Protein AF-A0A5T1Q5R4-F1 (afdb_monomer_lite)

Sequence (136 aa):
FFNNENYFIRTLLNKDHLILQSQKNKNIIYVSYHSKEDPLTPANFKELTMQILKILGYDVSLNLIDENKIDGKFIKNLDHGCGIPDKALFRKELPLMLEKLQGRKSFMQENSISYPCGNKVFTFKDVENQLKLIIN

Structure (mmCIF, N/CA/C/O backbone):
data_AF-A0A5T1Q5R4-F1
#
_entry.id   AF-A0A5T1Q5R4-F1
#
loop_
_atom_site.group_PDB
_atom_site.id
_atom_site.type_symbol
_atom_site.label_atom_id
_atom_site.label_alt_id
_atom_site.label_comp_id
_atom_site.label_asym_id
_atom_site.label_entity_id
_atom_site.label_seq_id
_atom_site.pdbx_PDB_ins_code
_atom_site.Cartn_x
_atom_site.Cartn_y
_atom_site.Cartn_z
_atom_site.occupancy
_atom_site.B_iso_or_equiv
_atom_site.auth_seq_id
_atom_site.auth_comp_id
_atom_site.auth_asym_id
_atom_site.auth_atom_id
_atom_site.pdbx_PDB_model_num
ATOM 1 N N . PHE A 1 1 ? 25.839 1.458 5.959 1.00 62.88 1 PHE A N 1
ATOM 2 C CA . PHE A 1 1 ? 24.812 2.099 5.112 1.00 62.88 1 PHE A CA 1
ATOM 3 C C . PHE A 1 1 ? 24.514 1.190 3.930 1.00 62.88 1 PHE A C 1
ATOM 5 O O . PHE A 1 1 ? 25.435 0.540 3.449 1.00 62.88 1 PHE A O 1
ATOM 12 N N . PHE A 1 2 ? 23.254 1.090 3.496 1.00 73.38 2 PHE A N 1
ATOM 13 C CA . PHE A 1 2 ? 22.928 0.410 2.236 1.00 73.38 2 PHE A CA 1
ATOM 14 C C . PHE A 1 2 ? 23.483 1.218 1.055 1.00 73.38 2 PHE A C 1
ATOM 16 O O . PHE A 1 2 ? 23.525 2.443 1.134 1.00 73.38 2 PHE A O 1
ATOM 23 N N . ASN A 1 3 ? 23.890 0.547 -0.028 1.00 89.56 3 ASN A N 1
ATOM 24 C CA . ASN A 1 3 ? 24.238 1.243 -1.271 1.00 89.56 3 ASN A CA 1
ATOM 25 C C . ASN A 1 3 ? 23.017 1.991 -1.838 1.00 89.56 3 ASN A C 1
ATOM 27 O O . ASN A 1 3 ? 21.881 1.573 -1.591 1.00 89.56 3 ASN A O 1
ATOM 31 N N . ASN A 1 4 ? 23.238 3.062 -2.603 1.00 92.81 4 ASN A N 1
ATOM 32 C CA . ASN A 1 4 ? 22.166 3.953 -3.071 1.00 92.81 4 ASN A CA 1
ATOM 33 C C . ASN A 1 4 ? 21.052 3.214 -3.826 1.00 92.81 4 ASN A C 1
ATOM 35 O O . ASN A 1 4 ? 19.874 3.490 -3.613 1.00 92.81 4 ASN A O 1
ATOM 39 N N . GLU A 1 5 ? 21.388 2.214 -4.640 1.00 94.44 5 GLU A N 1
ATOM 40 C CA . GLU A 1 5 ? 20.399 1.458 -5.416 1.00 94.44 5 GLU A CA 1
ATOM 41 C C . GLU A 1 5 ? 19.466 0.653 -4.498 1.00 94.44 5 GLU A C 1
ATOM 43 O O . GLU A 1 5 ? 18.257 0.591 -4.719 1.00 94.44 5 GLU A O 1
ATOM 48 N N . ASN A 1 6 ? 20.015 0.101 -3.409 1.00 93.38 6 ASN A N 1
ATOM 49 C CA . ASN A 1 6 ? 19.244 -0.618 -2.394 1.00 93.38 6 ASN A CA 1
ATOM 50 C C . ASN A 1 6 ? 18.346 0.322 -1.578 1.00 93.38 6 ASN A C 1
ATOM 52 O O . ASN A 1 6 ? 17.317 -0.112 -1.062 1.00 93.38 6 ASN A O 1
ATOM 56 N N . TYR A 1 7 ? 18.734 1.589 -1.431 1.00 93.69 7 TYR A N 1
ATOM 57 C CA . TYR A 1 7 ? 17.889 2.608 -0.815 1.00 93.69 7 TYR A CA 1
ATOM 58 C C . TYR A 1 7 ? 16.738 3.008 -1.748 1.00 93.69 7 TYR A C 1
ATOM 60 O O . TYR A 1 7 ? 15.579 3.033 -1.326 1.00 93.69 7 TYR A O 1
ATOM 68 N N . PHE A 1 8 ? 17.024 3.245 -3.031 1.00 94.38 8 PHE A N 1
ATOM 69 C CA . PHE A 1 8 ? 16.011 3.630 -4.014 1.00 94.38 8 PHE A CA 1
ATOM 70 C C . PHE A 1 8 ? 14.909 2.586 -4.160 1.00 94.38 8 PHE A C 1
ATOM 72 O O . PHE A 1 8 ? 13.736 2.953 -4.093 1.00 94.38 8 PHE A O 1
ATOM 79 N N . ILE A 1 9 ? 15.248 1.296 -4.259 1.00 95.06 9 ILE A N 1
ATOM 80 C CA . ILE A 1 9 ? 14.234 0.237 -4.387 1.00 95.06 9 ILE A CA 1
ATOM 81 C C . ILE A 1 9 ? 13.312 0.127 -3.162 1.00 95.06 9 ILE A C 1
ATOM 83 O O . ILE A 1 9 ? 12.174 -0.315 -3.278 1.00 95.06 9 ILE A O 1
ATOM 87 N N . ARG A 1 10 ? 13.772 0.578 -1.988 1.00 92.69 10 ARG A N 1
ATOM 88 C CA . ARG A 1 10 ? 12.999 0.586 -0.733 1.00 92.69 10 ARG A CA 1
ATOM 89 C C . ARG A 1 10 ? 12.211 1.879 -0.512 1.00 92.69 10 ARG A C 1
ATOM 91 O O . ARG A 1 10 ? 11.426 1.959 0.430 1.00 92.69 10 ARG A O 1
ATOM 98 N N . THR A 1 11 ? 12.416 2.896 -1.345 1.00 91.12 11 THR A N 1
ATOM 99 C CA . THR A 1 11 ? 11.789 4.209 -1.169 1.00 91.12 11 THR A CA 1
ATOM 100 C C . THR A 1 11 ? 10.357 4.186 -1.707 1.00 91.12 11 THR A C 1
ATOM 102 O O . THR A 1 11 ? 10.142 4.215 -2.917 1.00 91.12 11 THR A O 1
ATOM 105 N N . LEU A 1 12 ? 9.369 4.174 -0.803 1.00 86.25 12 LEU A N 1
ATOM 106 C CA . LEU A 1 12 ? 7.937 4.112 -1.145 1.00 86.25 12 LEU A CA 1
ATOM 107 C C . LEU A 1 12 ? 7.465 5.273 -2.034 1.00 86.25 12 LEU A C 1
ATOM 109 O O . LEU A 1 12 ? 6.666 5.067 -2.941 1.00 86.25 12 LEU A O 1
ATOM 113 N N . LEU A 1 13 ? 7.971 6.485 -1.786 1.00 89.56 13 LEU A N 1
ATOM 114 C CA . LEU A 1 13 ? 7.615 7.697 -2.534 1.00 89.56 13 LEU A CA 1
ATOM 115 C C . LEU A 1 13 ? 8.592 8.009 -3.676 1.00 89.56 13 LEU A C 1
ATOM 117 O O . LEU A 1 13 ? 8.746 9.163 -4.074 1.00 89.56 13 LEU A O 1
ATOM 121 N N . ASN A 1 14 ? 9.264 6.990 -4.218 1.00 94.12 14 ASN A N 1
ATOM 122 C CA . ASN A 1 14 ? 10.063 7.165 -5.423 1.00 94.12 14 ASN A CA 1
ATOM 123 C C . ASN A 1 14 ? 9.131 7.451 -6.614 1.00 94.12 14 ASN A C 1
ATOM 125 O O . ASN A 1 14 ? 8.343 6.599 -7.028 1.00 94.12 14 ASN A O 1
ATOM 129 N N . LYS A 1 15 ? 9.230 8.667 -7.158 1.00 93.62 15 LYS A N 1
ATOM 130 C CA . LYS A 1 15 ? 8.383 9.158 -8.251 1.00 93.62 15 LYS A CA 1
ATOM 131 C C . LYS A 1 15 ? 8.406 8.230 -9.467 1.00 93.62 15 LYS A C 1
ATOM 133 O O . LYS A 1 15 ? 7.343 7.894 -9.986 1.00 93.62 15 LYS A O 1
ATOM 138 N N . ASP A 1 16 ? 9.589 7.812 -9.904 1.00 94.75 16 ASP A N 1
ATOM 139 C CA . ASP A 1 16 ? 9.739 7.006 -11.116 1.00 94.75 16 ASP A CA 1
ATOM 140 C C . ASP A 1 16 ? 9.131 5.617 -10.911 1.00 94.75 16 ASP A C 1
ATOM 142 O O . ASP A 1 16 ? 8.392 5.126 -11.765 1.00 94.75 16 ASP A O 1
ATOM 146 N N . HIS A 1 17 ? 9.324 5.026 -9.728 1.00 95.94 17 HIS A N 1
ATOM 147 C CA . HIS A 1 17 ? 8.708 3.745 -9.378 1.00 95.94 17 HIS A CA 1
ATOM 148 C C . HIS A 1 17 ? 7.181 3.830 -9.356 1.00 95.94 17 HIS A C 1
ATOM 150 O O . HIS A 1 17 ? 6.506 2.913 -9.824 1.00 95.94 17 HIS A O 1
ATOM 156 N N . LEU A 1 18 ? 6.620 4.909 -8.809 1.00 94.50 18 LEU A N 1
ATOM 157 C CA . LEU A 1 18 ? 5.174 5.104 -8.737 1.00 94.50 18 LEU A CA 1
ATOM 158 C C . LEU A 1 18 ? 4.553 5.318 -10.126 1.00 94.50 18 LEU A C 1
ATOM 160 O O . LEU A 1 18 ? 3.497 4.754 -10.425 1.00 94.50 18 LEU A O 1
ATOM 164 N N . ILE A 1 19 ? 5.226 6.074 -11.000 1.00 94.69 19 ILE A N 1
ATOM 165 C CA . ILE A 1 19 ? 4.808 6.251 -12.396 1.00 94.69 19 ILE A CA 1
ATOM 166 C C . ILE A 1 19 ? 4.832 4.907 -13.130 1.00 94.69 19 ILE A C 1
ATOM 168 O O . ILE A 1 19 ? 3.819 4.545 -13.734 1.00 94.69 19 ILE A O 1
ATOM 172 N N . LEU A 1 20 ? 5.924 4.140 -13.024 1.00 95.81 20 LEU A N 1
ATOM 173 C CA . LEU A 1 20 ? 6.057 2.817 -13.647 1.00 95.81 20 LEU A CA 1
ATOM 174 C C . LEU A 1 20 ? 4.945 1.857 -13.204 1.00 95.81 20 LEU A C 1
ATOM 176 O O . LEU A 1 20 ? 4.303 1.227 -14.045 1.00 95.81 20 LEU A O 1
ATOM 180 N N . GLN A 1 21 ? 4.657 1.792 -11.901 1.00 93.06 21 GLN A N 1
ATOM 181 C CA . GLN A 1 21 ? 3.548 0.992 -11.367 1.00 93.06 21 GLN A CA 1
ATOM 182 C C . GLN A 1 21 ? 2.209 1.402 -11.987 1.00 93.06 21 GLN A C 1
ATOM 184 O O . GLN A 1 21 ? 1.463 0.550 -12.472 1.00 93.06 21 GLN A O 1
ATOM 189 N N . SER A 1 22 ? 1.935 2.709 -12.045 1.00 93.44 22 SER A N 1
ATOM 190 C CA . SER A 1 22 ? 0.675 3.221 -12.596 1.00 93.44 22 SER A CA 1
ATOM 191 C C . SER A 1 22 ? 0.514 2.940 -14.088 1.00 93.44 22 SER A C 1
ATOM 193 O O . SER A 1 22 ? -0.596 2.727 -14.559 1.00 93.44 22 SER A O 1
ATOM 195 N N . GLN A 1 23 ? 1.601 2.915 -14.857 1.00 93.00 23 GLN A N 1
ATOM 196 C CA . GLN A 1 23 ? 1.549 2.561 -16.275 1.00 93.00 23 GLN A CA 1
ATOM 197 C C . GLN A 1 23 ? 1.316 1.061 -16.470 1.00 93.00 23 GLN A C 1
ATOM 199 O O . GLN A 1 23 ? 0.691 0.659 -17.448 1.00 93.00 23 GLN A O 1
ATOM 204 N N . LYS A 1 24 ? 1.792 0.237 -15.530 1.00 90.44 24 LYS A N 1
ATOM 205 C CA . LYS A 1 24 ? 1.679 -1.218 -15.592 1.00 90.44 24 LYS A CA 1
ATOM 206 C C . LYS A 1 24 ? 0.262 -1.711 -15.314 1.00 90.44 24 LYS A C 1
ATOM 208 O O . LYS A 1 24 ? -0.231 -2.574 -16.037 1.00 90.44 24 LYS A O 1
ATOM 213 N N . ASN A 1 25 ? -0.376 -1.206 -14.261 1.00 87.88 25 ASN A N 1
ATOM 214 C CA . ASN A 1 25 ? -1.745 -1.568 -13.913 1.00 87.88 25 ASN A CA 1
ATOM 215 C C . ASN A 1 25 ? -2.387 -0.485 -13.038 1.00 87.88 25 ASN A C 1
ATOM 217 O O . ASN A 1 25 ? -1.938 -0.255 -11.922 1.00 87.88 25 ASN A O 1
ATOM 221 N N . LYS A 1 26 ? -3.482 0.125 -13.507 1.00 87.62 26 LYS A N 1
ATOM 222 C CA . LYS A 1 26 ? -4.288 1.076 -12.713 1.00 87.62 26 LYS A CA 1
ATOM 223 C C . LYS A 1 26 ? -5.509 0.449 -12.059 1.00 87.62 26 LYS A C 1
ATOM 225 O O . LYS A 1 26 ? -6.193 1.100 -11.275 1.00 87.62 26 LYS A O 1
ATOM 230 N N . ASN A 1 27 ? -5.799 -0.811 -12.367 1.00 88.69 27 ASN A N 1
ATOM 231 C CA . ASN A 1 27 ? -6.928 -1.536 -11.810 1.00 88.69 27 ASN A CA 1
ATOM 232 C C . ASN A 1 27 ? -6.605 -2.061 -10.399 1.00 88.69 27 ASN A C 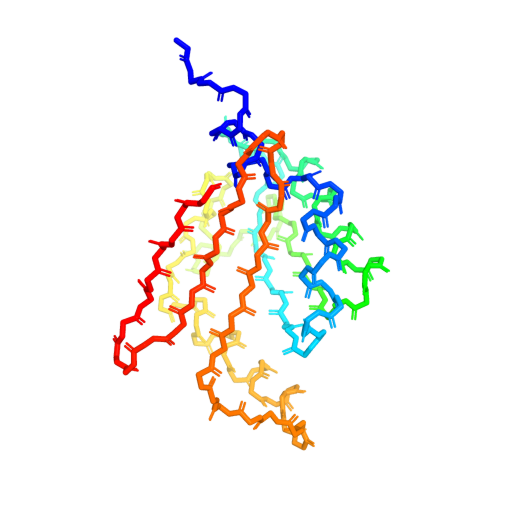1
ATOM 234 O O . ASN A 1 27 ? -6.603 -3.265 -10.151 1.00 88.69 27 ASN A O 1
ATOM 238 N N . ILE A 1 28 ? -6.279 -1.140 -9.492 1.00 90.50 28 ILE A N 1
ATOM 239 C CA . ILE A 1 28 ? -5.940 -1.397 -8.092 1.00 90.50 28 ILE A CA 1
ATOM 240 C C . ILE A 1 28 ? -6.801 -0.479 -7.224 1.00 90.50 28 ILE A C 1
ATOM 242 O O . ILE A 1 28 ? -7.017 0.689 -7.558 1.00 90.50 28 ILE A O 1
ATOM 246 N N . ILE A 1 29 ? -7.305 -1.026 -6.119 1.00 94.38 29 ILE A N 1
ATOM 247 C CA . ILE A 1 29 ? -8.080 -0.301 -5.113 1.00 94.38 29 ILE A CA 1
ATOM 248 C C . ILE A 1 29 ? -7.249 -0.258 -3.832 1.00 94.38 29 ILE A C 1
ATOM 250 O O . ILE A 1 29 ? -6.837 -1.299 -3.324 1.00 94.38 29 ILE A O 1
ATOM 254 N N . TYR A 1 30 ? -7.030 0.938 -3.298 1.00 96.06 30 TYR A N 1
ATOM 255 C CA . TYR A 1 30 ? -6.392 1.158 -2.007 1.00 96.06 30 TYR A CA 1
ATOM 256 C C . TYR A 1 30 ? -7.444 1.605 -0.999 1.00 96.06 30 TYR A C 1
ATOM 258 O O . TYR A 1 30 ? -8.033 2.676 -1.138 1.00 96.06 30 TYR A O 1
ATOM 266 N N . VAL A 1 31 ? -7.645 0.818 0.053 1.00 97.31 31 VAL A N 1
ATOM 267 C CA . VAL A 1 31 ? -8.375 1.261 1.243 1.00 97.31 31 VAL A CA 1
ATOM 268 C C . VAL A 1 31 ? -7.414 1.220 2.414 1.00 97.31 31 VAL A C 1
ATOM 270 O O . VAL A 1 31 ? -6.774 0.202 2.663 1.00 97.31 31 VAL A O 1
ATOM 273 N N . SER A 1 32 ? -7.291 2.337 3.120 1.00 96.50 32 SER A N 1
ATOM 274 C CA . SER A 1 32 ? -6.409 2.443 4.271 1.00 96.50 32 SER A CA 1
ATOM 275 C C . SER A 1 32 ? -7.135 3.014 5.472 1.00 96.50 32 SER A C 1
ATOM 277 O O . SER A 1 32 ? -7.958 3.917 5.344 1.00 96.50 32 SER A O 1
ATOM 279 N N . TYR A 1 33 ? -6.752 2.524 6.642 1.00 97.62 33 TYR A N 1
ATOM 280 C CA . TYR A 1 33 ? -7.058 3.098 7.944 1.00 97.62 33 TYR A CA 1
ATOM 281 C C . TYR A 1 33 ? -5.752 3.592 8.551 1.00 97.62 33 TYR A C 1
ATOM 283 O O . TYR A 1 33 ? -4.724 2.936 8.384 1.00 97.62 33 TYR A O 1
ATOM 291 N N . HIS A 1 34 ? -5.763 4.770 9.165 1.00 97.88 34 HIS A N 1
ATOM 292 C CA . HIS A 1 34 ? -4.572 5.333 9.798 1.00 97.88 34 HIS A CA 1
ATOM 293 C C . HIS A 1 34 ? -4.975 6.243 10.951 1.00 97.88 34 HIS A C 1
ATOM 295 O O . HIS A 1 34 ? -5.903 7.039 10.803 1.00 97.88 34 HIS A O 1
ATOM 301 N N . SER A 1 35 ? -4.289 6.135 12.085 1.00 97.81 35 SER A N 1
ATOM 302 C CA . SER A 1 35 ? -4.529 7.022 13.223 1.00 97.81 35 SER A CA 1
ATOM 303 C C . SER A 1 35 ? -3.938 8.403 12.956 1.00 97.81 35 SER A C 1
ATOM 305 O O . SER A 1 35 ? -2.814 8.511 12.467 1.00 97.81 35 SER A O 1
ATOM 307 N N . LYS A 1 36 ? -4.670 9.472 13.289 1.00 97.12 36 LYS A N 1
ATOM 308 C CA . LYS A 1 36 ? -4.105 10.831 13.277 1.00 97.12 36 LYS A CA 1
ATOM 309 C C . LYS A 1 36 ? -2.980 10.997 14.299 1.00 97.12 36 LYS A C 1
ATOM 311 O O . LYS A 1 36 ? -2.040 11.736 14.034 1.00 97.12 36 LYS A O 1
ATOM 316 N N . GLU A 1 37 ? -3.051 10.235 15.387 1.00 95.81 37 GLU A N 1
ATOM 317 C CA . GLU A 1 37 ? -2.118 10.265 16.514 1.00 95.81 37 GLU A CA 1
ATOM 318 C C . GLU A 1 37 ? -1.180 9.043 16.518 1.00 95.81 37 GLU A C 1
ATOM 320 O O . GLU A 1 37 ? -0.696 8.634 17.569 1.00 95.81 37 GLU A O 1
ATOM 325 N N . ASP A 1 38 ? -0.952 8.410 15.356 1.00 94.50 38 ASP A N 1
ATOM 326 C CA . ASP A 1 38 ? -0.068 7.242 15.253 1.00 94.50 38 ASP A CA 1
ATOM 327 C C . ASP A 1 38 ? 1.351 7.604 15.747 1.00 94.50 38 ASP A C 1
ATOM 329 O O . ASP A 1 38 ? 2.027 8.433 15.124 1.00 94.50 38 ASP A O 1
ATOM 333 N N . PRO A 1 39 ? 1.836 6.978 16.836 1.00 90.38 39 PRO A N 1
ATOM 334 C CA . PRO A 1 39 ? 3.103 7.358 17.453 1.00 90.38 39 PRO A CA 1
ATOM 335 C C . PRO A 1 39 ? 4.326 6.881 16.658 1.00 90.38 39 PRO A C 1
ATOM 337 O O . PRO A 1 39 ? 5.439 7.340 16.910 1.00 90.38 39 PRO A O 1
ATOM 340 N N . LEU A 1 40 ? 4.148 5.943 15.720 1.00 93.44 40 LEU A N 1
ATOM 341 C CA . LEU A 1 40 ? 5.230 5.352 14.932 1.00 93.44 40 LEU A CA 1
ATOM 342 C C . LEU A 1 40 ? 5.342 5.984 13.547 1.00 93.44 40 LEU A C 1
ATOM 344 O O . LEU A 1 40 ? 6.442 6.110 13.012 1.00 93.44 40 LEU A O 1
ATOM 348 N N . THR A 1 41 ? 4.212 6.328 12.930 1.00 89.81 41 THR A N 1
ATOM 349 C CA . THR A 1 41 ? 4.171 6.863 11.566 1.00 89.81 41 THR A CA 1
ATOM 350 C C . THR A 1 41 ? 3.216 8.051 11.474 1.00 89.81 41 THR A C 1
ATOM 352 O O . THR A 1 41 ? 2.003 7.847 11.409 1.00 89.81 41 THR A O 1
ATOM 355 N N . PRO A 1 42 ? 3.739 9.287 11.370 1.00 93.12 42 PRO A N 1
ATOM 356 C CA . PRO A 1 42 ? 2.921 10.488 11.251 1.00 93.12 42 PRO A CA 1
ATOM 357 C C . PRO A 1 42 ? 1.879 10.410 10.128 1.00 93.12 42 PRO A C 1
ATOM 359 O O . PRO A 1 42 ? 2.172 9.983 9.004 1.00 93.12 42 PRO A O 1
ATOM 362 N N . ALA A 1 43 ? 0.657 10.856 10.424 1.00 95.75 43 ALA A N 1
ATOM 363 C CA . ALA A 1 43 ? -0.474 10.765 9.504 1.00 95.75 43 ALA A CA 1
ATOM 364 C C . ALA A 1 43 ? -0.243 11.514 8.182 1.00 95.75 43 ALA A C 1
ATOM 366 O O . ALA A 1 43 ? -0.622 11.012 7.123 1.00 95.75 43 ALA A O 1
ATOM 367 N N . ASN A 1 44 ? 0.471 12.643 8.214 1.00 94.81 44 ASN A N 1
ATOM 368 C CA . ASN A 1 44 ? 0.771 13.447 7.028 1.00 94.81 44 ASN A CA 1
ATOM 369 C C . ASN A 1 44 ? 1.529 12.658 5.941 1.00 94.81 44 ASN A C 1
ATOM 371 O O . ASN A 1 44 ? 1.270 12.845 4.751 1.00 94.81 44 ASN A O 1
ATOM 375 N N . PHE A 1 45 ? 2.430 11.740 6.313 1.00 91.88 45 PHE A N 1
ATOM 376 C CA . PHE A 1 45 ? 3.116 10.879 5.344 1.00 91.88 45 PHE A CA 1
ATOM 377 C C . PHE A 1 45 ? 2.143 9.924 4.659 1.00 91.88 45 PHE A C 1
ATOM 379 O O . PHE A 1 45 ? 2.218 9.708 3.443 1.00 91.88 45 PHE A O 1
ATOM 386 N N . LYS A 1 46 ? 1.200 9.367 5.424 1.00 94.00 46 LYS A N 1
ATOM 387 C CA . LYS A 1 46 ? 0.161 8.495 4.883 1.00 94.00 46 LYS A CA 1
ATOM 388 C C . LYS A 1 46 ? -0.778 9.267 3.963 1.00 94.00 46 LYS A C 1
ATOM 390 O O . LYS A 1 46 ? -1.059 8.797 2.863 1.00 94.00 46 LYS A O 1
ATOM 395 N N . GLU A 1 47 ? -1.210 10.453 4.378 1.00 95.88 47 GLU A N 1
ATOM 396 C CA . GLU A 1 47 ? -2.042 11.353 3.580 1.00 95.88 47 GLU A CA 1
ATOM 397 C C . GLU A 1 47 ? -1.383 11.693 2.247 1.00 95.88 47 GLU A C 1
ATOM 399 O O . GLU A 1 47 ? -1.990 11.472 1.200 1.00 95.88 47 GLU A O 1
ATOM 404 N N . LEU A 1 48 ? -0.121 12.134 2.270 1.00 94.75 48 LEU A N 1
ATOM 405 C CA . LEU A 1 48 ? 0.638 12.446 1.060 1.00 94.75 48 LEU A CA 1
ATOM 406 C C . LEU A 1 48 ? 0.748 11.228 0.135 1.00 94.75 48 LEU A C 1
ATOM 408 O O . LEU A 1 48 ? 0.515 11.337 -1.068 1.00 94.75 48 LEU A O 1
ATOM 412 N N . THR A 1 49 ? 1.041 10.049 0.691 1.00 93.8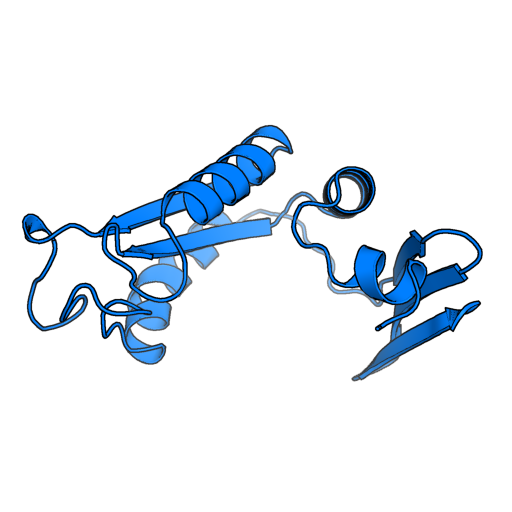8 49 THR A N 1
ATOM 413 C CA . THR A 1 49 ? 1.115 8.804 -0.089 1.00 93.88 49 THR A CA 1
ATOM 414 C C . THR A 1 49 ? -0.215 8.506 -0.785 1.00 93.88 49 THR A C 1
ATOM 416 O O . THR A 1 49 ? -0.245 8.238 -1.985 1.00 93.88 49 THR A O 1
ATOM 419 N N . MET A 1 50 ? -1.332 8.585 -0.056 1.00 96.38 50 MET A N 1
ATOM 420 C CA . MET A 1 50 ? -2.665 8.322 -0.609 1.00 96.38 50 MET A CA 1
ATOM 421 C C . MET A 1 50 ? -3.077 9.373 -1.649 1.00 96.38 50 MET A C 1
ATOM 423 O O . MET A 1 50 ? -3.685 9.023 -2.662 1.00 96.38 50 MET A O 1
ATOM 427 N N . GLN A 1 51 ? -2.714 10.643 -1.449 1.00 96.19 51 GLN A N 1
ATOM 428 C CA . GLN A 1 51 ? -2.938 11.710 -2.428 1.00 96.19 51 GLN A CA 1
ATOM 429 C C . GLN A 1 51 ? -2.171 11.454 -3.728 1.00 96.19 51 GLN A C 1
ATOM 431 O O . GLN A 1 51 ? -2.758 11.561 -4.803 1.00 96.19 51 GLN A O 1
ATOM 436 N N . ILE A 1 52 ? -0.898 11.055 -3.651 1.00 95.88 52 ILE A N 1
ATOM 437 C CA . ILE A 1 52 ? -0.095 10.724 -4.837 1.00 95.88 52 ILE A CA 1
ATOM 438 C C . ILE A 1 52 ? -0.714 9.546 -5.598 1.00 95.88 52 ILE A C 1
ATOM 440 O O . ILE A 1 52 ? -0.883 9.629 -6.813 1.00 95.88 52 ILE A O 1
ATOM 444 N N . LEU A 1 53 ? -1.117 8.475 -4.906 1.00 96.19 53 LEU A N 1
ATOM 445 C CA . LEU A 1 53 ? -1.799 7.345 -5.548 1.00 96.19 53 LEU A CA 1
ATOM 446 C C . LEU A 1 53 ? -3.100 7.788 -6.239 1.00 96.19 53 LEU A C 1
ATOM 448 O O . LEU A 1 53 ? -3.366 7.402 -7.377 1.00 96.19 53 LEU A O 1
ATOM 452 N N . LYS A 1 54 ? -3.881 8.664 -5.604 1.00 96.62 54 LYS A N 1
ATOM 453 C CA . LYS A 1 54 ? -5.092 9.223 -6.215 1.00 96.62 54 LYS A CA 1
ATOM 454 C C . LYS A 1 54 ? -4.774 10.034 -7.479 1.00 96.62 54 LYS A C 1
ATOM 456 O O . LYS A 1 54 ? -5.447 9.857 -8.490 1.00 96.62 54 LYS A O 1
ATOM 461 N N . ILE A 1 55 ? -3.727 10.865 -7.456 1.00 96.12 55 ILE A N 1
ATOM 462 C CA . ILE A 1 55 ? -3.255 11.639 -8.622 1.00 96.12 55 ILE A CA 1
ATOM 463 C C . ILE A 1 55 ? -2.818 10.717 -9.772 1.00 96.12 55 ILE A C 1
ATOM 465 O O . ILE A 1 55 ? -3.057 11.028 -10.937 1.00 96.12 55 ILE A O 1
ATOM 469 N N . LEU A 1 56 ? -2.228 9.557 -9.469 1.00 96.31 56 LEU A N 1
ATOM 470 C CA . LEU A 1 56 ? -1.823 8.560 -10.472 1.00 96.31 56 LEU A CA 1
ATOM 471 C C . LEU A 1 56 ? -3.008 7.804 -11.108 1.00 96.31 56 LEU A C 1
ATOM 473 O O . LEU A 1 56 ? -2.825 7.078 -12.095 1.00 96.31 56 LEU A O 1
ATOM 477 N N . GLY A 1 57 ? -4.223 8.024 -10.599 1.00 95.06 57 GLY A N 1
ATOM 478 C CA . GLY A 1 57 ? -5.471 7.489 -11.139 1.00 95.06 57 GLY A CA 1
ATOM 479 C C . GLY A 1 57 ? -5.949 6.200 -10.473 1.00 95.06 57 GLY A C 1
ATOM 480 O O . GLY A 1 57 ? -6.763 5.496 -11.065 1.00 95.06 57 GLY A O 1
ATOM 481 N N . TYR A 1 58 ? -5.448 5.871 -9.281 1.00 95.44 58 TYR A N 1
ATOM 482 C CA . TYR A 1 58 ? -5.954 4.742 -8.501 1.00 95.44 58 TYR A CA 1
ATOM 483 C C . TYR A 1 58 ? -7.254 5.094 -7.757 1.00 95.44 58 TYR A C 1
ATOM 485 O O . TYR A 1 58 ? -7.491 6.250 -7.399 1.00 95.44 58 TYR A O 1
ATOM 493 N N . ASP A 1 59 ? -8.073 4.080 -7.466 1.00 95.38 59 ASP A N 1
ATOM 494 C CA . ASP A 1 59 ? -9.205 4.202 -6.538 1.00 95.38 59 ASP A CA 1
ATOM 495 C C . ASP A 1 59 ? -8.663 4.142 -5.105 1.00 95.38 59 ASP A C 1
ATOM 497 O O . ASP A 1 59 ? -8.181 3.099 -4.666 1.00 95.38 59 ASP A O 1
ATOM 501 N N . VAL A 1 60 ? -8.684 5.274 -4.400 1.00 97.31 60 VAL A N 1
ATOM 502 C CA . VAL A 1 60 ? -8.072 5.418 -3.074 1.00 97.31 60 VAL A CA 1
ATOM 503 C C . VAL A 1 60 ? -9.093 5.927 -2.065 1.00 97.31 60 VAL A C 1
ATOM 505 O O . VAL A 1 60 ? -9.726 6.963 -2.271 1.00 97.31 60 VAL A O 1
ATOM 508 N N . SER A 1 61 ? -9.200 5.233 -0.936 1.00 97.31 61 SER A N 1
ATOM 509 C CA . SER A 1 61 ? -9.983 5.630 0.235 1.00 97.31 61 SER A CA 1
ATOM 510 C C . SER A 1 61 ? -9.090 5.630 1.477 1.00 97.31 61 SER A C 1
ATOM 512 O O . SER A 1 61 ? -8.595 4.584 1.893 1.00 97.31 61 SER A O 1
ATOM 514 N N . LEU A 1 62 ? -8.877 6.805 2.074 1.00 97.75 62 LEU A N 1
ATOM 515 C CA . LEU A 1 62 ? -8.131 6.957 3.325 1.00 97.75 62 LEU A CA 1
ATOM 516 C C . LEU A 1 62 ? -9.087 7.304 4.469 1.00 97.75 62 LEU A C 1
ATOM 518 O O . LEU A 1 62 ? -9.714 8.360 4.473 1.00 97.75 62 LEU A O 1
ATOM 522 N N . ASN A 1 63 ? -9.146 6.427 5.464 1.00 97.38 63 ASN A N 1
ATOM 523 C CA . ASN A 1 63 ? -9.878 6.615 6.704 1.00 97.38 63 ASN A CA 1
ATOM 524 C C . ASN A 1 63 ? -8.909 7.094 7.791 1.00 97.38 63 ASN A C 1
ATOM 526 O O . ASN A 1 63 ? -8.280 6.281 8.468 1.00 97.38 63 ASN A O 1
ATOM 530 N N . LEU A 1 64 ? -8.789 8.413 7.951 1.00 97.50 64 LEU A N 1
ATOM 531 C CA . LEU A 1 64 ? -8.081 8.994 9.094 1.00 97.50 64 LEU A CA 1
ATOM 532 C C . LEU A 1 64 ? -8.938 8.891 10.352 1.00 97.50 64 LEU A C 1
ATOM 534 O O . LEU A 1 64 ? -10.095 9.330 10.350 1.00 97.50 64 LEU A O 1
ATOM 538 N N . ILE A 1 65 ? -8.368 8.314 11.401 1.00 97.94 65 ILE A N 1
ATOM 539 C CA . ILE A 1 65 ? -9.046 8.020 12.658 1.00 97.94 65 ILE A CA 1
ATOM 540 C C . ILE A 1 65 ? -8.644 9.053 13.709 1.00 97.94 65 ILE A C 1
ATOM 542 O O . ILE A 1 65 ? -7.462 9.239 13.979 1.00 97.94 65 ILE A O 1
ATOM 546 N N . ASP A 1 66 ? -9.645 9.727 14.266 1.00 97.06 66 ASP A N 1
ATOM 547 C CA . ASP A 1 66 ? -9.549 10.564 15.462 1.00 97.06 66 ASP A CA 1
ATOM 548 C C . ASP A 1 66 ? -10.380 9.948 16.594 1.00 97.06 66 ASP A C 1
ATOM 550 O O . ASP A 1 66 ? -11.072 8.945 16.397 1.00 97.06 66 ASP A O 1
ATOM 554 N N . GLU A 1 67 ? -10.299 10.541 17.784 1.00 96.25 67 GLU A N 1
ATOM 555 C CA . GLU A 1 67 ? -10.946 10.042 19.005 1.00 96.25 67 GLU A CA 1
ATOM 556 C C . GLU A 1 67 ? -12.446 9.770 18.820 1.00 96.25 67 GLU A C 1
ATOM 558 O O . GLU A 1 67 ? -12.962 8.762 19.296 1.00 96.25 67 GLU A O 1
ATOM 563 N N . ASN A 1 68 ? -13.135 10.606 18.037 1.00 97.19 68 ASN A N 1
ATOM 564 C CA . ASN A 1 68 ? -14.574 10.490 17.783 1.00 97.19 68 ASN A CA 1
ATOM 565 C C . ASN A 1 68 ? -14.964 9.244 16.969 1.00 97.19 68 ASN A C 1
ATOM 567 O O . ASN A 1 68 ? -16.144 8.906 16.886 1.00 97.19 68 ASN A O 1
ATOM 571 N N . LYS A 1 69 ? -13.998 8.580 16.325 1.00 96.62 69 LYS A N 1
ATOM 572 C CA . LYS A 1 69 ? -14.218 7.375 15.511 1.00 96.62 69 LYS A CA 1
ATOM 573 C C . LYS A 1 69 ? -13.917 6.079 16.263 1.00 96.62 69 LYS A C 1
ATOM 575 O O . LYS A 1 69 ? -14.058 5.007 15.675 1.00 96.62 69 LYS A O 1
ATOM 580 N N . ILE A 1 70 ? -13.507 6.158 17.529 1.00 97.69 70 ILE A N 1
ATOM 581 C CA . ILE A 1 70 ? -13.296 4.986 18.378 1.00 97.69 70 ILE A CA 1
ATOM 582 C C . ILE A 1 70 ? -14.656 4.426 18.794 1.00 97.69 70 ILE A C 1
ATOM 584 O O . ILE A 1 70 ? -15.458 5.107 19.426 1.00 97.69 70 ILE A O 1
ATOM 588 N N . ASP A 1 71 ? -14.905 3.161 18.462 1.00 96.69 71 ASP A N 1
ATOM 589 C CA . ASP A 1 71 ? -16.143 2.453 18.806 1.00 96.69 71 ASP A CA 1
ATOM 590 C C . ASP A 1 71 ? -15.918 1.299 19.801 1.00 96.69 71 ASP A C 1
ATOM 592 O O . ASP A 1 71 ? -16.861 0.608 20.192 1.00 96.69 71 ASP A O 1
ATOM 596 N N . GLY A 1 72 ? -14.660 1.059 20.191 1.00 95.50 72 GLY A N 1
ATOM 597 C CA . GLY A 1 72 ? -14.255 -0.016 21.098 1.00 95.50 72 GLY A CA 1
ATOM 598 C C . GLY A 1 72 ? -14.415 -1.428 20.518 1.00 95.50 72 GLY A C 1
ATOM 599 O O . GLY A 1 72 ? -14.147 -2.410 21.212 1.00 95.50 72 GLY A O 1
ATOM 600 N N . LYS A 1 73 ? -14.844 -1.561 19.257 1.00 94.88 73 LYS A N 1
ATOM 601 C CA . LYS A 1 73 ? -15.136 -2.837 18.589 1.00 94.88 73 LYS A CA 1
ATOM 602 C C . LYS A 1 73 ? -14.282 -3.008 17.341 1.00 94.88 73 LYS A C 1
ATOM 604 O O . LYS A 1 73 ? -13.422 -3.891 17.306 1.00 94.88 73 LYS A O 1
ATOM 609 N N . PHE A 1 74 ? -14.549 -2.195 16.322 1.00 97.38 74 PHE A N 1
ATOM 610 C CA . PHE A 1 74 ? -13.801 -2.171 15.075 1.00 97.38 74 PHE A CA 1
ATOM 611 C C . PHE A 1 74 ? -12.553 -1.304 15.231 1.00 9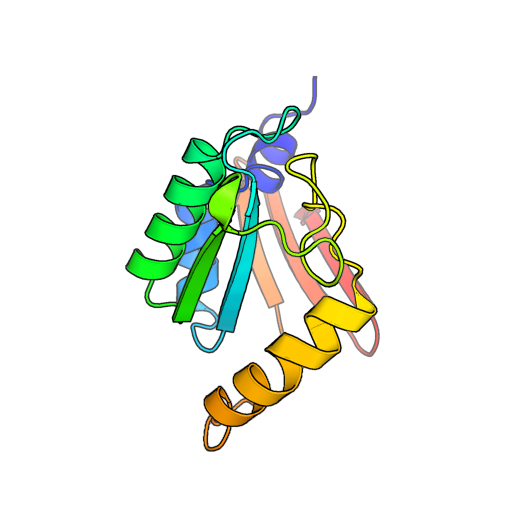7.38 74 PHE A C 1
ATOM 613 O O . PHE A 1 74 ? -11.456 -1.802 15.002 1.00 97.38 74 PHE A O 1
ATOM 620 N N . ILE A 1 75 ? -12.713 -0.061 15.689 1.00 98.00 75 ILE A N 1
ATOM 621 C CA . ILE A 1 75 ? -11.624 0.866 16.015 1.00 98.00 75 ILE A CA 1
ATOM 622 C C . ILE A 1 75 ? -11.543 0.956 17.535 1.00 98.00 75 ILE A C 1
ATOM 624 O O . ILE A 1 75 ? -12.479 1.414 18.191 1.00 98.00 75 ILE A O 1
ATOM 628 N N . LYS A 1 76 ? -10.424 0.512 18.106 1.00 98.06 76 LYS A N 1
ATOM 629 C CA . LYS A 1 76 ? -10.293 0.361 19.563 1.00 98.06 76 LYS A CA 1
ATOM 630 C C . LYS A 1 7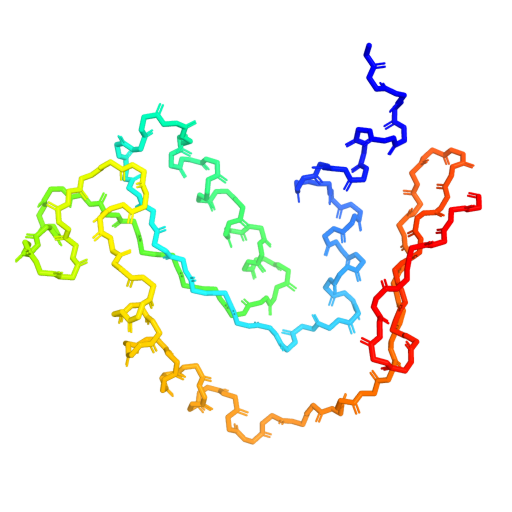6 ? -9.491 1.475 20.215 1.00 98.06 76 LYS A C 1
ATOM 632 O O . LYS A 1 76 ? -9.721 1.765 21.382 1.00 98.06 76 LYS A O 1
ATOM 637 N N . ASN A 1 77 ? -8.546 2.058 19.488 1.00 97.19 77 ASN A N 1
ATOM 638 C CA . ASN A 1 77 ? -7.643 3.089 19.986 1.00 97.19 77 ASN A CA 1
ATOM 639 C C . ASN A 1 77 ? -7.040 3.893 18.820 1.00 97.19 77 ASN A C 1
ATOM 641 O O . ASN A 1 77 ? -7.357 3.652 17.653 1.00 97.19 77 ASN A O 1
ATOM 645 N N . LEU A 1 78 ? -6.167 4.843 19.159 1.00 96.88 78 LEU A N 1
ATOM 646 C CA . LEU A 1 78 ? -5.386 5.649 18.216 1.00 96.88 78 LEU A CA 1
ATOM 647 C C . LEU A 1 78 ? -3.927 5.193 18.096 1.00 96.88 78 LEU A C 1
ATOM 649 O O . LEU A 1 78 ? -3.123 5.875 17.465 1.00 96.88 78 LEU A O 1
ATOM 653 N N . ASP A 1 79 ? -3.585 4.034 18.653 1.00 95.69 79 ASP A N 1
ATOM 654 C CA . ASP A 1 79 ? -2.257 3.460 18.468 1.00 95.69 79 ASP A CA 1
ATOM 655 C C . ASP A 1 79 ? -2.051 3.042 17.004 1.00 95.69 79 ASP A C 1
ATOM 657 O O . ASP A 1 79 ? -2.975 3.045 16.177 1.00 95.69 79 ASP A O 1
ATOM 661 N N . HIS A 1 80 ? -0.826 2.628 16.677 1.00 95.12 80 HIS A N 1
ATOM 662 C CA . HIS A 1 80 ? -0.523 2.069 15.366 1.00 95.12 80 HIS A CA 1
ATOM 663 C C . HIS A 1 80 ? -1.467 0.899 15.029 1.00 95.12 80 HIS A C 1
ATOM 665 O O . HIS A 1 80 ? -1.634 -0.040 15.809 1.00 95.12 80 HIS A O 1
ATOM 671 N N . GLY A 1 81 ? -2.119 0.970 13.864 1.00 94.00 81 GLY A N 1
ATOM 672 C CA . GLY A 1 81 ? -3.132 -0.004 13.430 1.00 94.00 81 GLY A CA 1
ATOM 673 C C . GLY A 1 81 ? -4.526 0.164 14.060 1.00 94.00 81 GLY A C 1
ATOM 674 O O . GLY A 1 81 ? -5.436 -0.599 13.735 1.00 94.00 81 GLY A O 1
ATOM 675 N N . CYS A 1 82 ? -4.721 1.154 14.939 1.00 97.25 82 CYS A N 1
ATOM 676 C CA . CYS A 1 82 ? -6.002 1.538 15.556 1.00 97.25 82 CYS A CA 1
ATOM 677 C C . CYS A 1 82 ? -6.729 0.405 16.314 1.00 97.25 82 CYS A C 1
ATOM 679 O O . CYS A 1 82 ? -7.951 0.438 16.514 1.00 97.25 82 CYS A O 1
ATOM 681 N N . GLY A 1 83 ? -5.995 -0.654 16.674 1.00 96.81 83 GLY A N 1
ATOM 682 C CA . GLY A 1 83 ? -6.538 -1.880 17.255 1.00 96.81 83 GLY A CA 1
ATOM 683 C C . GLY A 1 83 ? -7.518 -2.636 16.346 1.00 96.81 83 GLY A C 1
ATOM 684 O O . GLY A 1 83 ? -8.267 -3.481 16.853 1.00 96.81 83 GLY A O 1
ATOM 685 N N . ILE A 1 84 ? -7.522 -2.350 15.037 1.00 98.12 84 ILE A N 1
ATOM 686 C CA . ILE A 1 84 ? -8.393 -2.989 14.045 1.00 98.12 84 ILE A CA 1
ATOM 687 C C . ILE A 1 84 ? -7.864 -4.402 13.761 1.00 98.12 84 ILE A C 1
ATOM 689 O O . ILE A 1 84 ? -6.760 -4.549 13.241 1.00 98.12 84 ILE A O 1
ATOM 693 N N . PRO A 1 85 ? -8.629 -5.470 14.049 1.00 96.44 85 PRO A N 1
ATOM 694 C CA . PRO A 1 85 ? -8.216 -6.818 13.677 1.00 96.44 85 PRO A CA 1
ATOM 695 C C . PRO A 1 85 ? -8.314 -7.021 12.161 1.00 96.44 85 PRO A C 1
ATOM 697 O O . PRO A 1 85 ? -9.362 -6.725 11.582 1.00 96.44 85 PRO A O 1
ATOM 700 N N . ASP A 1 86 ? -7.317 -7.655 11.539 1.00 96.00 86 ASP A N 1
ATOM 701 C CA . ASP A 1 86 ? -7.322 -7.958 10.096 1.00 96.00 86 ASP A CA 1
ATOM 702 C C . ASP A 1 86 ? -8.610 -8.655 9.650 1.00 96.00 86 ASP A C 1
ATOM 704 O O . ASP A 1 86 ? -9.242 -8.272 8.671 1.00 96.00 86 ASP A O 1
ATOM 708 N N . LYS A 1 87 ? -9.075 -9.646 10.421 1.00 97.31 87 LYS A N 1
ATOM 709 C CA . LYS A 1 87 ? -10.324 -10.366 10.131 1.00 97.31 87 LYS A CA 1
ATOM 710 C C . LYS A 1 87 ? -11.542 -9.438 10.090 1.00 97.31 87 LYS A C 1
ATOM 712 O O . LYS A 1 87 ? -12.460 -9.675 9.308 1.00 97.31 87 LYS A O 1
ATOM 717 N N . ALA A 1 88 ? -11.584 -8.422 10.950 1.00 97.25 88 ALA A N 1
ATOM 718 C CA . ALA A 1 88 ? -12.665 -7.444 10.963 1.00 97.25 88 ALA A CA 1
ATOM 719 C C . ALA A 1 88 ? -12.539 -6.476 9.781 1.00 97.25 88 ALA A C 1
ATOM 721 O O . ALA A 1 88 ? -13.545 -6.195 9.131 1.00 97.25 88 ALA A O 1
ATOM 722 N N . LEU A 1 89 ? -11.315 -6.039 9.464 1.00 97.62 89 LEU A N 1
ATOM 723 C CA . LEU A 1 89 ? -11.027 -5.210 8.296 1.00 97.62 89 LEU A CA 1
ATOM 724 C C . LEU A 1 89 ? -11.446 -5.913 7.001 1.00 97.62 89 LEU A C 1
ATOM 726 O O . LEU A 1 89 ? -12.218 -5.352 6.231 1.00 97.62 89 LEU A O 1
ATOM 730 N N . PHE A 1 90 ? -11.039 -7.169 6.800 1.00 97.19 90 PHE A N 1
ATOM 731 C CA . PHE A 1 90 ? -11.434 -7.959 5.632 1.00 97.19 90 PHE A CA 1
ATOM 732 C C . PHE A 1 90 ? -12.944 -8.158 5.550 1.00 97.19 90 PHE A C 1
ATOM 734 O O . PHE A 1 90 ? -13.520 -7.966 4.488 1.00 97.19 90 PHE A O 1
ATOM 741 N N . ARG A 1 91 ? -13.612 -8.502 6.658 1.00 97.62 91 ARG A N 1
ATOM 742 C CA . ARG A 1 91 ? -15.078 -8.655 6.666 1.00 97.62 91 ARG A CA 1
ATOM 743 C C . ARG A 1 91 ? -15.805 -7.385 6.233 1.00 97.62 91 ARG A C 1
ATOM 745 O O . ARG A 1 91 ? -16.868 -7.493 5.634 1.00 97.62 91 ARG A O 1
ATOM 752 N N . LYS A 1 92 ? -15.252 -6.218 6.559 1.00 97.19 92 LYS A N 1
ATOM 753 C CA . LYS A 1 92 ? -15.823 -4.922 6.205 1.00 97.19 92 LYS A CA 1
ATOM 754 C C . LYS A 1 92 ? -15.507 -4.524 4.764 1.00 97.19 92 LYS A C 1
ATOM 756 O O . LYS A 1 92 ? -16.417 -4.207 4.011 1.00 97.19 92 LYS A O 1
ATOM 761 N N . GLU A 1 93 ? -14.232 -4.548 4.389 1.00 97.62 93 GLU A N 1
ATOM 762 C CA . GLU A 1 93 ? -13.764 -3.934 3.143 1.00 97.62 93 GLU A CA 1
ATOM 763 C C . GLU A 1 93 ? -13.776 -4.889 1.949 1.00 97.62 93 GLU A C 1
ATOM 765 O O . GLU A 1 93 ? -13.994 -4.447 0.824 1.00 97.62 93 GLU A O 1
ATOM 770 N N . LEU A 1 94 ? -13.584 -6.199 2.154 1.00 96.12 94 LEU A N 1
ATOM 771 C CA . LEU A 1 94 ? -13.500 -7.150 1.042 1.00 96.12 94 LEU A CA 1
ATOM 772 C C . LEU A 1 94 ? -14.784 -7.189 0.193 1.00 96.12 94 LEU A C 1
ATOM 774 O O . LEU A 1 94 ? -14.651 -7.115 -1.027 1.00 96.12 94 LEU A O 1
ATOM 778 N N . PRO A 1 95 ? -16.010 -7.255 0.758 1.00 97.06 95 PRO A N 1
ATOM 779 C CA . PRO A 1 95 ? -17.228 -7.236 -0.057 1.00 97.06 95 PRO A CA 1
ATOM 780 C C . PRO A 1 95 ? -17.343 -5.966 -0.912 1.00 97.06 95 PRO A C 1
ATOM 782 O O . PRO A 1 95 ? -17.585 -6.055 -2.112 1.00 97.06 95 PRO A O 1
ATOM 785 N N . LEU A 1 96 ? -17.059 -4.800 -0.323 1.00 96.31 96 LEU A N 1
ATOM 786 C CA . LEU A 1 96 ? -17.102 -3.501 -1.006 1.00 96.31 96 LEU A CA 1
ATOM 787 C C . LEU A 1 96 ? -16.058 -3.410 -2.128 1.00 96.31 96 LEU A C 1
ATOM 789 O O . LEU A 1 96 ? -16.320 -2.882 -3.209 1.00 96.31 96 LEU A O 1
ATOM 793 N N . MET A 1 97 ? -14.856 -3.941 -1.889 1.00 94.44 97 MET A N 1
ATOM 794 C CA . MET A 1 97 ? -13.817 -4.037 -2.912 1.00 94.44 97 MET A CA 1
ATOM 795 C C . MET A 1 97 ? -14.247 -4.955 -4.055 1.00 94.44 97 MET A C 1
ATOM 797 O O . MET A 1 97 ? -14.065 -4.595 -5.215 1.00 94.44 97 MET A O 1
ATOM 801 N N . LEU A 1 98 ? -14.829 -6.118 -3.751 1.00 93.12 98 LEU A N 1
ATOM 802 C CA . LEU A 1 98 ? -15.299 -7.054 -4.769 1.00 93.12 98 LEU A CA 1
ATOM 803 C C . LEU A 1 98 ? -16.400 -6.434 -5.629 1.00 93.12 98 LEU A C 1
ATOM 805 O O . LEU A 1 98 ? -16.320 -6.548 -6.847 1.00 93.12 98 LEU A O 1
ATOM 809 N N . GLU A 1 99 ? -17.358 -5.720 -5.034 1.00 94.88 99 GLU A N 1
ATOM 810 C CA . GLU A 1 99 ? -18.383 -4.954 -5.759 1.00 94.88 99 GLU A CA 1
ATOM 811 C C . GLU A 1 99 ? -17.757 -3.941 -6.724 1.00 94.88 99 GLU A C 1
ATOM 813 O O . GLU A 1 99 ? -18.089 -3.922 -7.907 1.00 94.88 99 GLU A O 1
ATOM 818 N N . LYS A 1 100 ? -16.775 -3.156 -6.266 1.00 92.44 100 LYS A N 1
ATOM 819 C CA . LYS A 1 100 ? -16.045 -2.202 -7.119 1.00 92.44 100 LYS A CA 1
ATOM 820 C C . LYS A 1 100 ? -15.270 -2.865 -8.258 1.00 92.44 100 LYS A C 1
ATOM 822 O O . LYS A 1 100 ? -15.011 -2.215 -9.274 1.00 92.44 100 LYS A O 1
ATOM 827 N N . LEU A 1 101 ? -14.833 -4.109 -8.069 1.00 90.12 101 LEU A N 1
ATOM 828 C CA . LEU A 1 101 ? -14.110 -4.896 -9.068 1.00 90.12 101 LEU A CA 1
ATOM 829 C C . LEU A 1 101 ? -15.049 -5.612 -10.049 1.00 90.12 101 LEU A C 1
ATOM 831 O O . LEU A 1 101 ? -14.577 -6.057 -11.098 1.00 90.12 101 LEU A O 1
ATOM 835 N N . GLN A 1 102 ? -16.352 -5.708 -9.763 1.00 90.25 102 GLN A N 1
ATOM 836 C CA . GLN A 1 102 ? -17.310 -6.324 -10.681 1.00 90.25 102 GLN A CA 1
ATOM 837 C C . GLN A 1 102 ? -17.278 -5.628 -12.047 1.00 90.25 102 GLN A C 1
ATOM 839 O O . GLN A 1 102 ? -17.203 -4.406 -12.159 1.00 90.25 102 GLN A O 1
ATOM 844 N N . GLY A 1 103 ? -17.284 -6.430 -13.113 1.00 84.75 103 GLY A N 1
ATOM 845 C CA . GLY A 1 103 ? -17.224 -5.942 -14.493 1.00 84.75 103 GLY A CA 1
ATOM 846 C C . GLY A 1 103 ? -15.846 -5.451 -14.951 1.00 84.75 103 GLY A C 1
ATOM 847 O O . GLY A 1 103 ? -15.655 -5.218 -16.148 1.00 84.75 103 GLY A O 1
ATOM 848 N N . ARG A 1 104 ? -14.853 -5.340 -14.058 1.00 86.31 104 ARG A N 1
ATOM 849 C CA . ARG A 1 104 ? -13.484 -5.021 -14.465 1.00 86.31 104 ARG A CA 1
ATOM 850 C C . ARG A 1 104 ? -12.846 -6.246 -15.116 1.00 86.31 104 ARG A C 1
ATOM 852 O O . ARG A 1 104 ? -12.806 -7.326 -14.536 1.00 86.31 104 ARG A O 1
ATOM 859 N N . LYS A 1 105 ? -12.301 -6.073 -16.320 1.00 77.25 105 LYS A N 1
ATOM 860 C CA . LYS A 1 105 ? -11.496 -7.107 -16.979 1.00 77.25 105 LYS A CA 1
ATOM 861 C C . LYS A 1 105 ? -10.093 -7.087 -16.374 1.00 77.25 105 LYS A C 1
ATOM 863 O O . LYS A 1 105 ? -9.337 -6.149 -16.617 1.00 77.25 105 LYS A O 1
ATOM 868 N N . SER A 1 106 ? -9.744 -8.098 -15.584 1.00 72.81 106 SER A N 1
ATOM 869 C CA . SER A 1 106 ? -8.353 -8.390 -15.235 1.00 72.81 106 SER A CA 1
ATOM 870 C C . SER A 1 106 ? -8.011 -9.799 -15.700 1.00 72.81 106 SER A C 1
ATOM 872 O O . SER A 1 106 ? -8.803 -10.729 -15.557 1.00 72.81 106 SER A O 1
ATOM 874 N N . PHE A 1 107 ? -6.836 -9.945 -16.301 1.00 69.12 107 PHE A N 1
ATOM 875 C CA . PHE A 1 107 ? -6.297 -11.246 -16.661 1.00 69.12 107 PHE A CA 1
ATOM 876 C C . PHE A 1 107 ? -5.214 -11.570 -15.643 1.00 69.12 107 PHE A C 1
ATOM 878 O O . PHE A 1 107 ? -4.209 -10.863 -15.566 1.00 69.12 107 PHE A O 1
ATOM 885 N N . MET A 1 108 ? -5.441 -12.600 -14.827 1.00 71.06 108 MET A N 1
ATOM 886 C CA . MET A 1 108 ? -4.364 -13.162 -14.019 1.00 71.06 108 MET A CA 1
ATOM 887 C C . MET A 1 108 ? -3.432 -13.917 -14.961 1.00 71.06 108 MET A C 1
ATOM 889 O O . MET A 1 108 ? -3.817 -14.925 -15.5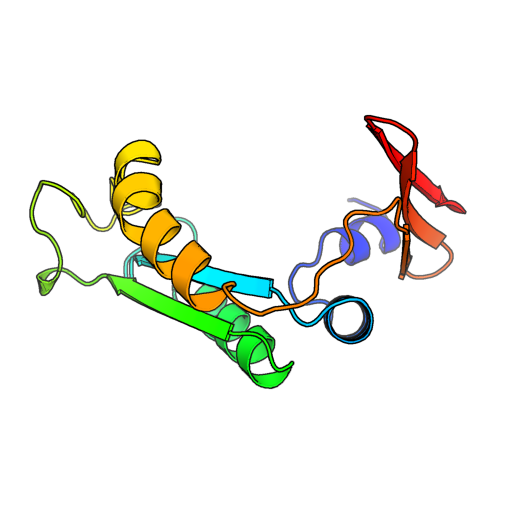47 1.00 71.06 108 MET A O 1
ATOM 893 N N . GLN A 1 109 ? -2.233 -13.383 -15.141 1.00 80.06 109 GLN A N 1
ATOM 894 C CA . GLN A 1 109 ? -1.182 -13.945 -15.978 1.00 80.06 109 GLN A CA 1
ATOM 895 C C . GLN A 1 109 ? 0.163 -13.645 -15.326 1.00 80.06 109 GLN A C 1
ATOM 897 O O . GLN A 1 109 ? 0.270 -12.661 -14.588 1.00 80.06 109 GLN A O 1
ATOM 902 N N . GLU A 1 110 ? 1.176 -14.457 -15.624 1.00 82.31 110 GLU A N 1
ATOM 903 C CA . GLU A 1 110 ? 2.539 -14.147 -15.204 1.00 82.31 110 GLU A CA 1
ATOM 904 C C . GLU A 1 110 ? 2.927 -12.753 -15.695 1.00 82.31 110 GLU A C 1
ATOM 906 O O . GLU A 1 110 ? 2.739 -12.404 -16.867 1.00 82.31 110 GLU A O 1
ATOM 911 N N . ASN A 1 111 ? 3.454 -11.937 -14.789 1.00 88.44 111 ASN A N 1
ATOM 912 C CA . ASN A 1 111 ? 3.801 -10.567 -15.090 1.00 88.44 111 ASN A CA 1
ATOM 913 C C . ASN A 1 111 ? 5.221 -10.242 -14.638 1.00 88.44 111 ASN A C 1
ATOM 915 O O . ASN A 1 111 ? 5.840 -10.959 -13.855 1.00 88.44 111 ASN A O 1
ATOM 919 N N . SER A 1 112 ? 5.754 -9.135 -15.144 1.00 94.44 112 SER A N 1
ATOM 920 C CA . SER A 1 112 ? 7.019 -8.592 -14.664 1.00 94.44 112 SER A CA 1
ATOM 921 C C . SER A 1 112 ? 7.005 -7.073 -14.609 1.00 94.44 112 SER A C 1
ATOM 923 O O . SER A 1 112 ? 6.377 -6.402 -15.437 1.00 94.44 112 SER A O 1
ATOM 925 N N . ILE A 1 113 ? 7.740 -6.524 -13.648 1.00 95.38 113 ILE A N 1
ATOM 926 C CA . ILE A 1 113 ? 7.998 -5.094 -13.515 1.00 95.38 113 ILE A CA 1
ATOM 927 C C . ILE A 1 113 ? 9.457 -4.871 -13.124 1.00 95.38 113 ILE A C 1
ATOM 929 O O . ILE A 1 113 ? 10.002 -5.591 -12.287 1.00 95.38 113 ILE A O 1
ATOM 933 N N . SER A 1 114 ? 10.083 -3.879 -13.748 1.00 97.25 114 SER A N 1
ATOM 934 C CA . SER A 1 114 ? 11.492 -3.550 -13.552 1.00 97.25 114 SER A CA 1
ATOM 935 C C . SER A 1 114 ? 11.631 -2.123 -13.043 1.00 97.25 114 SER A C 1
ATOM 937 O O . SER A 1 114 ? 10.983 -1.214 -13.558 1.00 97.25 114 SER A O 1
ATOM 939 N N . TYR A 1 115 ? 12.505 -1.938 -12.060 1.00 97.50 115 TYR A N 1
ATOM 940 C CA . TYR A 1 115 ? 12.810 -0.656 -11.439 1.00 97.50 115 TYR A CA 1
ATOM 941 C C . TYR A 1 115 ? 14.295 -0.337 -11.624 1.00 97.50 115 TYR A C 1
ATOM 943 O O . TYR A 1 115 ? 15.143 -0.931 -10.947 1.00 97.50 115 TYR A O 1
ATOM 951 N N . PRO A 1 116 ? 14.633 0.570 -12.553 1.00 97.00 116 PRO A N 1
ATOM 952 C CA . PRO A 1 116 ? 15.977 1.115 -12.657 1.00 97.00 116 PRO A CA 1
ATOM 953 C C . PRO A 1 116 ? 16.322 1.912 -11.395 1.00 97.00 116 PRO A C 1
ATOM 955 O O . PRO A 1 116 ? 15.582 2.797 -10.976 1.00 97.00 116 PRO A O 1
ATOM 958 N N . CYS A 1 117 ? 17.450 1.591 -10.778 1.00 96.19 117 CYS A N 1
ATOM 959 C CA . CYS A 1 117 ? 17.954 2.200 -9.556 1.00 96.19 117 CYS A CA 1
ATOM 960 C C . CYS A 1 117 ? 19.458 2.416 -9.736 1.00 96.19 117 CYS A C 1
ATOM 962 O O . CYS A 1 117 ? 20.242 1.498 -9.509 1.00 96.19 117 CYS A O 1
ATOM 964 N N . GLY A 1 118 ? 19.871 3.611 -10.164 1.00 93.19 118 GLY A N 1
ATOM 965 C CA . GLY A 1 118 ? 21.281 3.892 -10.453 1.00 93.19 118 GLY A CA 1
ATOM 966 C C . GLY A 1 118 ? 21.828 2.974 -11.550 1.00 93.19 118 GLY A C 1
ATOM 967 O O . GLY A 1 118 ? 21.302 2.957 -12.659 1.00 93.19 118 GLY A O 1
ATOM 968 N N . ASN A 1 119 ? 22.872 2.207 -11.234 1.00 94.88 119 ASN A N 1
ATOM 969 C CA . ASN A 1 119 ? 23.483 1.248 -12.158 1.00 94.88 119 ASN A CA 1
ATOM 970 C C . ASN A 1 119 ? 22.881 -0.167 -12.092 1.00 94.88 119 ASN A C 1
ATOM 972 O O . ASN A 1 119 ? 23.404 -1.055 -12.757 1.00 94.88 119 ASN A O 1
ATOM 976 N N . LYS A 1 120 ? 21.828 -0.386 -11.293 1.00 96.38 120 LYS A N 1
ATOM 977 C CA . LYS A 1 120 ? 21.143 -1.679 -11.167 1.00 96.38 120 LYS A CA 1
ATOM 978 C C . LYS A 1 120 ? 19.706 -1.598 -11.651 1.00 96.38 120 LYS A C 1
ATOM 980 O O . LYS A 1 120 ? 19.055 -0.561 -11.532 1.00 96.38 120 LYS A O 1
ATOM 985 N N . VAL A 1 121 ? 19.170 -2.721 -12.106 1.00 97.88 121 VAL A N 1
ATOM 986 C CA . VAL A 1 121 ? 17.748 -2.883 -12.417 1.00 97.88 121 VAL A CA 1
ATOM 987 C C . VAL A 1 121 ? 17.177 -4.024 -11.587 1.00 97.88 121 VAL A C 1
ATOM 989 O O . VAL A 1 121 ? 17.553 -5.182 -11.756 1.00 97.88 121 VAL A O 1
ATOM 992 N N . PHE A 1 122 ? 16.226 -3.703 -10.709 1.00 97.75 122 PHE A N 1
ATOM 993 C CA . PHE A 1 122 ? 15.504 -4.691 -9.909 1.00 97.75 122 PHE A CA 1
ATOM 994 C C . PHE A 1 122 ? 14.252 -5.133 -10.660 1.00 97.75 122 PHE A C 1
ATOM 996 O O . PHE A 1 122 ? 13.331 -4.340 -10.847 1.00 97.75 122 PHE A O 1
ATOM 1003 N N . THR A 1 123 ? 14.202 -6.390 -11.090 1.00 97.81 123 THR A N 1
ATOM 1004 C CA . THR A 1 123 ? 13.054 -6.958 -11.805 1.00 97.81 123 THR A CA 1
ATOM 1005 C C . THR A 1 123 ? 12.328 -7.967 -10.934 1.00 97.81 123 THR A C 1
ATOM 1007 O O . THR A 1 123 ? 12.902 -8.983 -10.549 1.00 97.81 123 THR A O 1
ATOM 1010 N N . PHE A 1 124 ? 11.053 -7.703 -10.664 1.00 96.00 124 PHE A N 1
ATOM 1011 C CA . PHE A 1 124 ? 10.138 -8.631 -10.010 1.00 96.00 124 PHE A CA 1
ATOM 1012 C C . PHE A 1 124 ? 9.310 -9.325 -11.080 1.00 96.00 124 PHE A C 1
ATOM 1014 O O . PHE A 1 124 ? 8.727 -8.654 -11.935 1.00 96.00 124 PHE A O 1
ATOM 1021 N N . LYS A 1 125 ? 9.283 -10.655 -11.059 1.00 95.62 125 LYS A N 1
ATOM 1022 C CA . LYS A 1 125 ? 8.590 -11.459 -12.062 1.00 95.62 125 LYS A CA 1
ATOM 1023 C C . LYS A 1 125 ? 7.886 -12.651 -11.424 1.00 95.62 125 LYS A C 1
ATOM 1025 O O . LYS A 1 125 ? 8.491 -13.356 -10.618 1.00 95.62 125 LYS A O 1
ATOM 1030 N N . ASP A 1 126 ? 6.654 -12.897 -11.846 1.00 93.44 126 ASP A N 1
ATOM 1031 C CA . ASP A 1 126 ? 5.941 -14.135 -11.548 1.00 93.44 126 ASP A CA 1
ATOM 1032 C C . ASP A 1 126 ? 6.538 -15.276 -12.382 1.00 93.44 126 ASP A C 1
ATOM 1034 O O . ASP A 1 126 ? 6.706 -15.155 -13.599 1.00 93.44 126 ASP A O 1
ATOM 1038 N N . VAL A 1 127 ? 6.908 -16.368 -11.719 1.00 92.19 127 VAL A N 1
ATOM 1039 C CA . VAL A 1 127 ? 7.381 -17.605 -12.343 1.00 92.19 127 VAL A CA 1
ATOM 1040 C C . VAL A 1 127 ? 6.680 -18.762 -11.655 1.00 92.19 127 VAL A C 1
ATOM 1042 O O . VAL A 1 127 ? 6.976 -19.058 -10.495 1.00 92.19 127 VAL A O 1
ATOM 1045 N N . GLU A 1 128 ? 5.762 -19.405 -12.370 1.00 88.50 128 GLU A N 1
ATOM 1046 C CA . GLU A 1 128 ? 4.882 -20.450 -11.850 1.00 88.50 128 GLU A CA 1
ATOM 1047 C C . GLU A 1 128 ? 4.110 -19.968 -10.607 1.00 88.50 128 GLU A C 1
ATOM 1049 O O . GLU A 1 128 ? 3.240 -19.105 -10.694 1.00 88.50 128 GLU A O 1
ATOM 1054 N N . ASN A 1 129 ? 4.430 -20.514 -9.433 1.00 88.31 129 ASN A N 1
ATOM 1055 C CA . ASN A 1 129 ? 3.823 -20.184 -8.146 1.00 88.31 129 ASN A CA 1
ATOM 1056 C C . ASN A 1 129 ? 4.719 -19.295 -7.263 1.00 88.31 129 ASN A C 1
ATOM 1058 O O . ASN A 1 129 ? 4.509 -19.227 -6.051 1.00 88.31 129 ASN A O 1
ATOM 1062 N N . GLN A 1 130 ? 5.737 -18.648 -7.839 1.00 91.88 130 GLN A N 1
ATOM 1063 C CA . GLN A 1 130 ? 6.728 -17.859 -7.107 1.00 91.88 130 GLN A CA 1
ATOM 1064 C C . GLN A 1 130 ? 6.885 -16.452 -7.679 1.00 91.88 130 GLN A C 1
ATOM 1066 O O . GLN A 1 130 ? 6.904 -16.252 -8.890 1.00 91.88 130 GLN A O 1
ATOM 1071 N N . LEU A 1 131 ? 7.123 -15.487 -6.791 1.00 94.12 131 LEU A N 1
ATOM 1072 C CA . LEU A 1 131 ? 7.648 -14.177 -7.160 1.00 94.12 131 LEU A CA 1
ATOM 1073 C C . LEU A 1 131 ? 9.181 -14.224 -7.113 1.00 94.12 131 LEU A C 1
ATOM 1075 O O . LEU A 1 131 ? 9.763 -14.418 -6.044 1.00 94.12 131 LEU A O 1
ATOM 1079 N N . LYS A 1 132 ? 9.847 -14.033 -8.254 1.00 96.62 132 LYS A N 1
ATOM 1080 C CA . LYS A 1 132 ? 11.314 -13.992 -8.359 1.00 96.62 132 LYS A CA 1
ATOM 1081 C C . LYS A 1 132 ? 11.821 -12.560 -8.484 1.00 96.62 132 LYS A C 1
ATOM 1083 O O . LYS A 1 132 ? 11.252 -11.751 -9.215 1.00 96.62 132 LYS A O 1
ATOM 1088 N N . LEU A 1 133 ? 12.932 -12.279 -7.803 1.00 96.81 133 LEU A N 1
ATOM 1089 C CA . LEU A 1 133 ? 13.706 -11.050 -7.956 1.00 96.81 133 LEU A CA 1
ATOM 1090 C C . LEU A 1 133 ? 14.968 -11.339 -8.774 1.00 96.81 133 LEU A C 1
ATOM 1092 O O . LEU A 1 133 ? 15.754 -12.213 -8.413 1.00 96.81 133 LEU A O 1
ATOM 1096 N N . ILE A 1 134 ? 15.173 -10.578 -9.845 1.00 97.12 134 ILE A N 1
ATOM 1097 C CA . ILE A 1 134 ? 16.381 -10.591 -10.675 1.00 97.12 134 ILE A CA 1
ATOM 1098 C C . ILE A 1 134 ? 17.024 -9.207 -10.581 1.00 97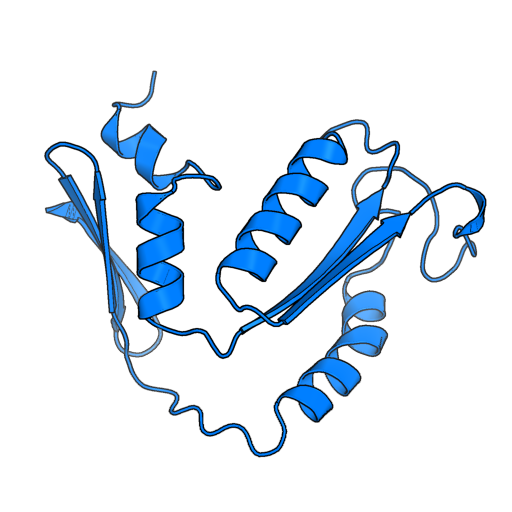.12 134 ILE A C 1
ATOM 1100 O O . ILE A 1 134 ? 16.327 -8.198 -10.699 1.00 97.12 134 ILE A O 1
ATOM 1104 N N . ILE A 1 135 ? 18.336 -9.160 -10.355 1.00 96.62 135 ILE A N 1
ATOM 1105 C CA . ILE A 1 135 ? 19.107 -7.918 -10.247 1.00 96.62 135 ILE A CA 1
ATOM 1106 C C . ILE A 1 135 ? 20.187 -7.961 -11.321 1.00 96.62 135 ILE A C 1
ATOM 1108 O O . ILE A 1 135 ? 21.064 -8.822 -11.257 1.00 96.62 135 ILE A O 1
ATOM 1112 N N . ASN A 1 136 ? 20.098 -7.039 -12.276 1.00 92.44 136 ASN A N 1
ATOM 1113 C CA . ASN A 1 136 ? 21.078 -6.853 -13.347 1.00 92.44 136 ASN A CA 1
ATOM 1114 C C . ASN A 1 136 ? 21.811 -5.528 -13.173 1.00 92.44 136 ASN A C 1
ATOM 1116 O O . ASN A 1 136 ? 21.162 -4.581 -12.665 1.00 92.44 136 ASN A O 1
#

Foldseek 3Di:
DDDQLVVLVVDLPNPVVLLQVLVQDQLDAEEDEAECVAVPDHVVVVVVSQVVNVVSPHHGHYHYDDPVNDPCPQQNDRYGVSPHDPVNVCVPVVVVSVVVCPPPDDDPDWDKGWDDRPPKIWMWTDDPPDTDTDID

InterPro domains:
  IPR022605 Protein of unknown function DUF2920 [PF11144] (1-135)

Secondary structure (DSSP, 8-state):
---HHHHHHH-TT-HHHHHHHHHH----EEEEEEETT-SSS-HHHHHHHHHHHHHTT-EEEEEEE-GGG--SSS---SSGGGG--HHHHHHHHHHHHHHHHTT--------EEEEEETTEEEEEEEETTEEEEEE-

pLDDT: mean 93.51, std 5.9, range [62.88, 98.12]

Organism: Campylobacter jejuni (NCBI:txid197)

Radius of gyration: 17.65 Å; chains: 1; bounding box: 43×34×38 Å